Protein AF-A0A966PXJ6-F1 (afdb_monomer_lite)

Sequence (102 aa):
MVQSKVREADMKSKKTEEEKVVEILAKLLDNHWFNPRVFANLIVNEYPLYTQDKLTELLVEIVKYQRQRYNTEVEHGTTSAGLAFSDLIGDVIAGWEGTHGR

Structure (mmCIF, N/CA/C/O backbone):
data_AF-A0A966PXJ6-F1
#
_entry.id   AF-A0A966PXJ6-F1
#
loop_
_atom_site.group_PDB
_atom_site.id
_atom_site.type_symbol
_atom_site.labe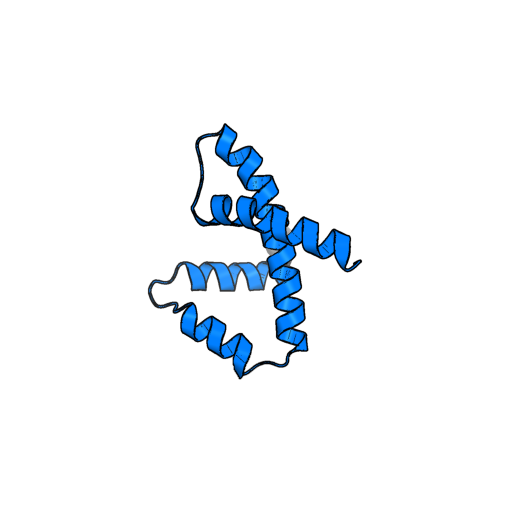l_atom_id
_atom_site.label_alt_id
_atom_site.label_comp_id
_atom_site.label_asym_id
_atom_site.label_entity_id
_atom_site.label_seq_id
_atom_site.pdbx_PDB_ins_code
_atom_site.Cartn_x
_atom_site.Cartn_y
_atom_site.Cartn_z
_atom_site.occupancy
_atom_site.B_iso_or_equiv
_atom_site.auth_seq_id
_atom_site.auth_comp_id
_atom_site.auth_asym_id
_atom_site.auth_atom_id
_atom_site.pdbx_PDB_model_num
ATOM 1 N N . MET A 1 1 ? 17.985 3.671 43.262 1.00 55.25 1 MET A N 1
ATOM 2 C CA . MET A 1 1 ? 18.238 2.532 42.349 1.00 55.25 1 MET A CA 1
ATOM 3 C C . MET A 1 1 ? 16.961 1.911 41.769 1.00 55.25 1 MET A C 1
ATOM 5 O O . MET A 1 1 ? 16.988 1.487 40.626 1.00 55.25 1 MET A O 1
ATOM 9 N N . VAL A 1 2 ? 15.833 1.882 42.497 1.00 56.44 2 VAL A N 1
ATOM 10 C CA . VAL A 1 2 ? 14.533 1.434 41.940 1.00 56.44 2 VAL A CA 1
ATOM 11 C C . VAL A 1 2 ? 13.906 2.505 41.031 1.00 56.44 2 VAL A C 1
ATOM 13 O O . VAL A 1 2 ? 13.525 2.215 39.907 1.00 56.44 2 VAL A O 1
ATOM 16 N N . GLN A 1 3 ? 13.922 3.772 41.459 1.00 53.53 3 GLN A N 1
ATOM 17 C CA . GLN A 1 3 ? 13.407 4.923 40.694 1.00 53.53 3 GLN A CA 1
ATOM 18 C C . GLN A 1 3 ? 14.144 5.182 39.363 1.00 53.53 3 GLN A C 1
ATOM 20 O O . GLN A 1 3 ? 13.569 5.761 38.449 1.00 53.53 3 GLN A O 1
ATOM 25 N N . SER A 1 4 ? 15.402 4.743 39.230 1.00 56.53 4 SER A N 1
ATOM 26 C CA . SER A 1 4 ? 16.169 4.873 37.983 1.00 56.53 4 SER A CA 1
ATOM 27 C C . SER A 1 4 ? 15.791 3.808 36.949 1.00 56.53 4 SER A C 1
ATOM 29 O O . SER A 1 4 ? 15.733 4.126 35.771 1.00 56.53 4 SER A O 1
ATOM 31 N N . LYS A 1 5 ? 15.445 2.584 37.379 1.00 53.59 5 LYS A N 1
ATOM 32 C CA . LYS A 1 5 ? 14.962 1.519 36.479 1.00 53.59 5 LYS A CA 1
ATOM 33 C C . LYS A 1 5 ? 13.536 1.764 35.974 1.00 53.59 5 LYS A C 1
ATOM 35 O O . LYS A 1 5 ? 13.221 1.397 34.850 1.00 53.59 5 LYS A O 1
ATOM 40 N N . VAL A 1 6 ? 12.687 2.408 36.783 1.00 54.56 6 VAL A N 1
ATOM 41 C CA . VAL A 1 6 ? 11.332 2.816 36.362 1.00 54.56 6 VAL A CA 1
ATOM 42 C C . VAL A 1 6 ? 11.411 3.880 35.256 1.00 54.56 6 VAL A C 1
ATOM 44 O O . VAL A 1 6 ? 10.720 3.766 34.252 1.00 54.56 6 VAL A O 1
ATOM 47 N N . ARG A 1 7 ? 12.349 4.835 35.361 1.00 53.19 7 ARG A N 1
ATOM 48 C CA . ARG A 1 7 ? 12.585 5.860 34.325 1.00 53.19 7 ARG A CA 1
ATOM 49 C C . ARG A 1 7 ? 13.156 5.313 33.011 1.00 53.19 7 ARG A C 1
ATOM 51 O O . ARG A 1 7 ? 12.889 5.896 31.970 1.00 53.19 7 ARG A O 1
ATOM 58 N N . GLU A 1 8 ? 13.907 4.211 33.034 1.00 49.53 8 GLU A N 1
ATOM 59 C CA . GLU A 1 8 ? 14.366 3.537 31.806 1.00 49.53 8 GLU A CA 1
ATOM 60 C C . GLU A 1 8 ? 13.240 2.755 31.111 1.00 49.53 8 GLU A C 1
ATOM 62 O O . GLU A 1 8 ? 13.190 2.721 29.883 1.00 49.53 8 GLU A O 1
ATOM 67 N N . ALA A 1 9 ? 12.307 2.171 31.872 1.00 51.84 9 ALA A N 1
ATOM 68 C CA . ALA A 1 9 ? 11.146 1.468 31.318 1.00 51.84 9 ALA A CA 1
ATOM 69 C C . ALA A 1 9 ? 10.108 2.431 30.705 1.00 51.84 9 ALA A C 1
ATOM 71 O O . ALA A 1 9 ? 9.507 2.107 29.679 1.00 51.84 9 ALA A O 1
ATOM 72 N N . ASP A 1 10 ? 9.967 3.630 31.278 1.00 49.06 10 ASP A N 1
ATOM 73 C CA . ASP A 1 10 ? 9.098 4.706 30.776 1.00 49.06 10 ASP A CA 1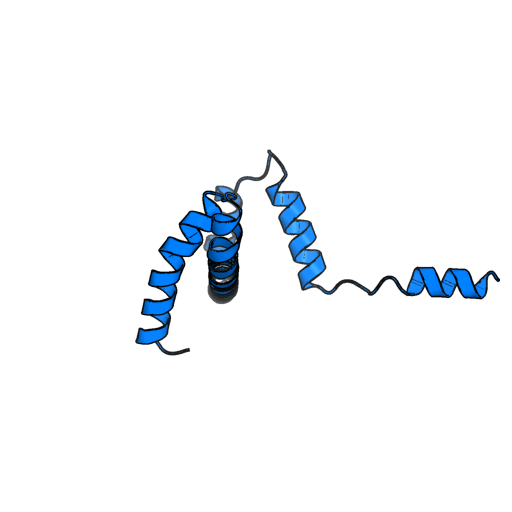
ATOM 74 C 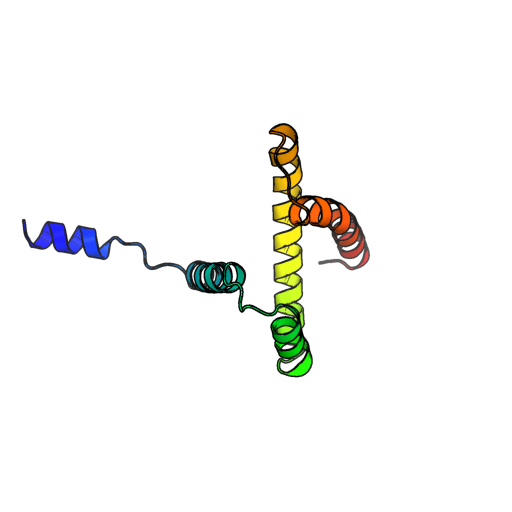C . ASP A 1 10 ? 9.706 5.491 29.595 1.00 49.06 10 ASP A C 1
ATOM 76 O O . ASP A 1 10 ? 9.028 6.309 28.975 1.00 49.06 10 ASP A O 1
ATOM 80 N N . MET A 1 11 ? 10.968 5.221 29.234 1.00 51.91 11 MET A N 1
ATOM 81 C CA . MET A 1 11 ? 11.646 5.810 28.070 1.00 51.91 11 MET A CA 1
ATOM 82 C C . MET A 1 11 ? 11.596 4.895 26.838 1.00 51.91 11 MET A C 1
ATOM 84 O O . MET A 1 11 ? 12.367 5.043 25.891 1.00 51.91 11 MET A O 1
ATOM 88 N N . LYS A 1 12 ? 10.659 3.943 26.805 1.00 59.16 12 LYS A N 1
ATOM 89 C CA . LYS A 1 12 ? 10.234 3.340 25.544 1.00 59.16 12 LYS A CA 1
ATOM 90 C C . LYS A 1 12 ? 9.333 4.370 24.868 1.00 59.16 12 LYS A C 1
ATOM 92 O O . LYS A 1 12 ? 8.161 4.467 25.221 1.00 59.16 12 LYS A O 1
ATOM 97 N N . SER A 1 13 ? 9.905 5.184 23.973 1.00 67.12 13 SER A N 1
ATOM 98 C CA . SER A 1 13 ? 9.157 6.172 23.180 1.00 67.12 13 SER A CA 1
ATOM 99 C C . SER A 1 13 ? 7.822 5.564 22.751 1.00 67.12 13 SER A C 1
ATOM 101 O O . SER A 1 13 ? 7.790 4.483 22.153 1.00 67.12 13 SER A O 1
ATOM 103 N N . LYS A 1 14 ? 6.712 6.190 23.156 1.00 85.25 14 LYS A N 1
ATOM 104 C CA . LYS A 1 14 ? 5.378 5.712 22.801 1.00 85.25 14 LYS A CA 1
ATOM 105 C C . LYS A 1 14 ? 5.298 5.761 21.278 1.00 85.25 14 LYS A C 1
ATOM 107 O O . LYS A 1 14 ? 5.343 6.851 20.720 1.00 85.25 14 LYS A O 1
ATOM 112 N N . LYS A 1 15 ? 5.207 4.588 20.640 1.00 89.50 15 LYS A N 1
ATOM 113 C CA . LYS A 1 15 ? 5.120 4.480 19.179 1.00 89.50 15 LYS A CA 1
ATOM 114 C C . LYS A 1 15 ? 4.042 5.408 18.638 1.00 89.50 15 LYS A C 1
ATOM 116 O O . LYS A 1 15 ? 2.985 5.543 19.278 1.00 89.50 15 LYS A O 1
ATOM 121 N N . THR A 1 16 ? 4.297 6.004 17.481 1.00 95.06 16 THR A N 1
ATOM 122 C CA . THR A 1 16 ? 3.281 6.797 16.788 1.00 95.06 16 THR A CA 1
ATOM 123 C C . THR A 1 16 ? 2.134 5.895 16.330 1.00 95.06 16 THR A C 1
ATOM 125 O O . THR A 1 16 ? 2.236 4.663 16.351 1.00 95.06 16 THR A O 1
ATOM 128 N N . GLU A 1 17 ? 0.995 6.483 15.970 1.00 94.56 17 GLU A N 1
ATOM 129 C CA . GLU A 1 17 ? -0.125 5.684 15.463 1.00 94.56 17 GLU A CA 1
ATOM 130 C C . GLU A 1 17 ? 0.226 5.041 14.113 1.00 94.56 17 GLU A C 1
ATOM 132 O O . GLU A 1 17 ? -0.123 3.886 13.878 1.00 94.56 17 GLU A O 1
ATOM 137 N N . GLU A 1 18 ? 1.011 5.725 13.279 1.00 94.62 18 GLU A N 1
ATOM 138 C CA . GLU A 1 18 ? 1.536 5.199 12.017 1.00 94.62 18 GLU A CA 1
ATOM 139 C C . GLU A 1 18 ? 2.415 3.966 12.250 1.00 94.62 18 GLU A C 1
ATOM 141 O O . GLU A 1 18 ? 2.191 2.930 11.624 1.00 94.62 18 GLU A O 1
ATOM 146 N N . GLU A 1 19 ? 3.361 4.033 13.193 1.00 95.69 19 GLU A N 1
ATOM 147 C CA . GLU A 1 19 ? 4.227 2.896 13.534 1.00 95.69 19 GLU A CA 1
ATOM 148 C C . GLU A 1 19 ? 3.407 1.681 13.990 1.00 95.69 19 GLU A C 1
ATOM 150 O O . GLU A 1 19 ? 3.659 0.554 13.558 1.00 95.69 19 GLU A O 1
ATOM 155 N N . LYS A 1 20 ? 2.378 1.894 14.819 1.00 95.00 20 LYS A N 1
ATOM 156 C CA . LYS A 1 20 ? 1.497 0.807 15.277 1.00 95.00 20 LYS A CA 1
ATOM 157 C C . LYS A 1 20 ? 0.700 0.191 14.130 1.00 95.00 20 LYS A C 1
ATOM 159 O O . LYS A 1 20 ? 0.571 -1.031 14.071 1.00 95.00 20 LYS A O 1
ATOM 164 N N . VAL A 1 21 ? 0.150 1.014 13.237 1.00 94.69 21 VAL A N 1
ATOM 165 C CA . VAL A 1 21 ? -0.636 0.535 12.091 1.00 94.69 21 VAL A CA 1
ATOM 166 C C . VAL A 1 21 ? 0.249 -0.249 11.122 1.00 94.69 21 VAL A C 1
ATOM 168 O O . VAL A 1 21 ? -0.153 -1.326 10.679 1.00 94.69 21 VAL A O 1
ATOM 171 N N . VAL A 1 22 ? 1.466 0.229 10.847 1.00 95.81 22 VAL A N 1
ATOM 172 C CA . VAL A 1 22 ? 2.438 -0.483 10.001 1.00 95.81 22 VAL A CA 1
ATOM 173 C C . VAL A 1 22 ? 2.798 -1.842 10.600 1.00 95.81 22 VAL A C 1
ATOM 175 O O . VAL A 1 22 ? 2.829 -2.834 9.876 1.00 95.81 22 VAL A O 1
ATOM 178 N N . GLU A 1 23 ? 3.000 -1.932 11.915 1.00 95.44 23 GLU A N 1
ATOM 179 C CA . GLU A 1 23 ? 3.290 -3.209 12.584 1.00 95.44 23 GLU A CA 1
ATOM 180 C C . GLU A 1 23 ? 2.137 -4.211 12.494 1.00 95.44 23 GLU A C 1
ATOM 182 O O . GLU A 1 23 ? 2.361 -5.404 12.267 1.00 95.44 23 GLU A O 1
ATOM 187 N N . ILE A 1 24 ? 0.899 -3.736 12.647 1.00 95.69 24 ILE A N 1
ATOM 188 C CA . ILE A 1 24 ? -0.293 -4.571 12.467 1.00 95.69 24 ILE A CA 1
ATOM 189 C C . ILE A 1 24 ? -0.360 -5.073 11.024 1.00 95.69 24 ILE A C 1
ATOM 191 O O . ILE A 1 24 ? -0.579 -6.265 10.803 1.00 95.69 24 ILE A O 1
ATOM 195 N N . LEU A 1 25 ? -0.148 -4.184 10.053 1.00 95.00 25 LEU A N 1
ATOM 196 C CA . LEU A 1 25 ? -0.212 -4.535 8.641 1.00 95.00 25 LEU A CA 1
ATOM 197 C C . LEU A 1 25 ? 0.884 -5.536 8.258 1.00 95.00 25 LEU A C 1
ATOM 199 O O . LEU A 1 25 ? 0.571 -6.536 7.621 1.00 95.00 25 LEU A O 1
ATOM 203 N N . ALA A 1 26 ? 2.128 -5.333 8.699 1.00 95.88 26 ALA A N 1
ATOM 204 C CA . ALA A 1 26 ? 3.231 -6.264 8.453 1.00 95.88 26 ALA A CA 1
ATOM 205 C C . ALA A 1 26 ? 2.906 -7.669 8.983 1.00 95.88 26 ALA A C 1
ATOM 207 O O . ALA A 1 26 ? 2.982 -8.650 8.247 1.00 95.88 26 ALA A O 1
ATOM 208 N N . LYS A 1 27 ? 2.412 -7.758 10.226 1.00 96.12 27 LYS A N 1
ATOM 209 C CA . LYS A 1 27 ? 1.983 -9.032 10.819 1.00 96.12 27 LYS A CA 1
ATOM 210 C C . LYS A 1 27 ? 0.856 -9.705 10.026 1.00 96.12 27 LYS A C 1
ATOM 212 O O . LYS A 1 27 ? 0.810 -10.932 9.957 1.00 96.12 27 LYS A O 1
ATOM 217 N N . LEU A 1 28 ? -0.086 -8.928 9.489 1.00 95.75 28 LEU A N 1
ATOM 218 C CA . LEU A 1 28 ? -1.169 -9.466 8.665 1.00 95.75 28 LEU A CA 1
ATOM 219 C C . LEU A 1 28 ? -0.649 -9.957 7.311 1.00 95.75 28 LEU A C 1
ATOM 221 O O . LEU A 1 28 ? -1.039 -11.038 6.894 1.00 95.75 28 LEU A O 1
ATOM 225 N N . LEU A 1 29 ? 0.238 -9.210 6.654 1.00 93.19 29 LEU A N 1
ATOM 226 C CA . LEU A 1 29 ? 0.781 -9.568 5.340 1.00 93.19 29 LEU A CA 1
ATOM 227 C C . LEU A 1 29 ? 1.706 -10.793 5.385 1.00 93.19 29 LEU A C 1
ATOM 229 O O . LEU A 1 29 ? 1.724 -11.566 4.431 1.00 93.19 29 LEU A O 1
ATOM 233 N N . ASP A 1 30 ? 2.399 -11.016 6.502 1.00 94.62 30 ASP A N 1
ATOM 234 C CA . ASP A 1 30 ? 3.212 -12.221 6.722 1.00 94.62 30 ASP A CA 1
ATOM 235 C C . ASP A 1 30 ? 2.364 -13.476 7.016 1.00 94.62 30 ASP A C 1
ATOM 237 O O . ASP A 1 30 ? 2.864 -14.603 7.002 1.00 94.62 30 ASP A O 1
ATOM 241 N N . ASN A 1 31 ? 1.067 -13.316 7.295 1.00 94.25 31 ASN A N 1
ATOM 242 C CA . ASN A 1 31 ? 0.180 -14.426 7.617 1.00 94.25 31 ASN A CA 1
ATOM 243 C C . ASN A 1 31 ? -0.320 -15.134 6.347 1.00 94.25 31 ASN A C 1
ATOM 245 O O . ASN A 1 31 ? -1.029 -14.546 5.534 1.00 94.25 31 ASN A O 1
ATOM 249 N N . HIS A 1 32 ? -0.070 -16.442 6.237 1.00 92.88 32 HIS A N 1
ATOM 250 C CA . HIS A 1 32 ? -0.552 -17.282 5.130 1.00 92.88 32 HIS A CA 1
ATOM 251 C C . HIS A 1 32 ? -2.075 -17.277 4.918 1.00 92.88 32 HIS A C 1
ATOM 253 O O . HIS A 1 32 ? -2.538 -17.618 3.832 1.00 92.88 32 HIS A O 1
ATOM 259 N N . TRP A 1 33 ? -2.859 -16.899 5.928 1.00 94.19 33 TRP A N 1
ATOM 260 C CA . TRP A 1 33 ? -4.319 -16.801 5.830 1.00 94.19 33 TRP A CA 1
ATOM 261 C C . TRP A 1 33 ? -4.815 -15.443 5.329 1.00 94.19 33 TRP A C 1
ATOM 263 O O . TRP A 1 33 ? -6.013 -15.285 5.078 1.00 94.19 33 TRP A O 1
ATOM 273 N N . PHE A 1 34 ? -3.936 -14.448 5.201 1.00 95.12 34 PHE A N 1
ATOM 274 C CA . PHE A 1 34 ? -4.329 -13.141 4.704 1.00 95.12 34 PHE A CA 1
ATOM 275 C C . PHE A 1 34 ? -4.706 -13.219 3.224 1.00 95.12 34 PHE A C 1
ATOM 277 O O . PHE A 1 34 ? -3.924 -13.646 2.376 1.00 95.12 34 PHE A O 1
ATOM 284 N N . ASN A 1 35 ? -5.927 -12.785 2.909 1.00 95.69 35 ASN A N 1
ATOM 285 C CA . ASN A 1 35 ? -6.437 -12.768 1.548 1.00 95.69 35 ASN A CA 1
ATOM 286 C C . ASN A 1 35 ? -6.487 -11.323 1.021 1.00 95.69 35 ASN A C 1
ATOM 288 O O . ASN A 1 35 ? -7.415 -10.583 1.369 1.00 95.69 35 ASN A O 1
ATOM 292 N N . PRO A 1 36 ? -5.552 -10.920 0.139 1.00 94.12 36 PRO A N 1
ATOM 293 C CA . PRO A 1 36 ? -5.500 -9.552 -0.369 1.00 94.12 36 PRO A CA 1
ATOM 294 C C . PRO A 1 36 ? -6.746 -9.166 -1.178 1.00 94.12 36 PRO A C 1
ATOM 296 O O . PRO A 1 36 ? -7.120 -7.997 -1.196 1.00 94.12 36 PRO A O 1
ATOM 299 N N . ARG A 1 37 ? -7.440 -10.130 -1.806 1.00 96.69 37 ARG A N 1
ATOM 300 C CA . ARG A 1 37 ? -8.669 -9.852 -2.570 1.00 96.69 37 ARG A CA 1
ATOM 301 C C . ARG A 1 37 ? -9.827 -9.470 -1.656 1.00 96.69 37 ARG A C 1
ATOM 303 O O . ARG A 1 37 ? -10.568 -8.547 -1.972 1.00 96.69 37 ARG A O 1
ATOM 310 N N . VAL A 1 38 ? -9.967 -10.161 -0.524 1.00 96.81 38 VAL A N 1
ATOM 311 C CA . VAL A 1 38 ? -10.994 -9.834 0.479 1.00 96.81 38 VAL A CA 1
ATOM 312 C C . VAL A 1 38 ? -10.699 -8.472 1.095 1.00 96.81 38 VAL A C 1
ATOM 314 O O . VAL A 1 38 ? -11.600 -7.647 1.194 1.00 96.81 38 VAL A O 1
ATOM 317 N N . PHE A 1 39 ? -9.437 -8.209 1.442 1.00 95.31 39 PHE A N 1
ATOM 318 C CA . PHE A 1 39 ? -9.026 -6.916 1.987 1.00 95.31 39 PHE A CA 1
ATOM 319 C C . PHE A 1 39 ? -9.336 -5.758 1.023 1.00 95.31 39 PHE A C 1
ATOM 321 O O . PHE A 1 39 ? -9.964 -4.779 1.421 1.00 95.31 39 PHE A O 1
ATOM 328 N N . ALA A 1 40 ? -8.986 -5.902 -0.259 1.00 96.19 40 ALA A N 1
ATOM 329 C CA . ALA A 1 40 ? -9.310 -4.911 -1.285 1.00 96.19 40 ALA A CA 1
ATOM 330 C C . ALA A 1 40 ? -10.828 -4.730 -1.472 1.00 96.19 40 ALA A C 1
ATOM 332 O O . ALA A 1 40 ? -11.300 -3.600 -1.552 1.00 96.19 40 ALA A O 1
ATOM 333 N N . ASN A 1 41 ? -11.604 -5.822 -1.487 1.00 97.75 41 ASN A N 1
ATOM 334 C CA . ASN A 1 41 ? -13.064 -5.755 -1.587 1.00 97.75 41 ASN A CA 1
ATOM 335 C C . ASN A 1 41 ? -13.683 -4.957 -0.434 1.00 97.75 41 ASN A C 1
ATOM 337 O O . ASN A 1 41 ? -14.568 -4.144 -0.673 1.00 97.75 41 ASN A O 1
ATOM 341 N N . LEU A 1 42 ? -13.209 -5.176 0.798 1.00 97.44 42 LEU A N 1
ATOM 342 C CA . LEU A 1 42 ? -13.684 -4.431 1.963 1.00 97.44 42 LEU A CA 1
ATOM 343 C C . LEU A 1 42 ? -13.407 -2.934 1.807 1.00 97.44 42 LEU A C 1
ATOM 345 O O . LEU A 1 42 ? -14.310 -2.132 2.004 1.00 97.44 42 LEU A O 1
ATOM 349 N N . ILE A 1 43 ? -12.197 -2.548 1.395 1.00 96.50 43 ILE A N 1
ATOM 350 C CA . ILE A 1 43 ? -11.857 -1.133 1.173 1.00 96.50 43 ILE A CA 1
ATOM 351 C C . ILE A 1 43 ? -12.784 -0.492 0.136 1.00 96.50 43 ILE A C 1
ATOM 353 O O . ILE A 1 43 ? -13.314 0.590 0.375 1.00 96.50 43 ILE A O 1
ATOM 357 N N . VAL A 1 44 ? -12.967 -1.146 -1.012 1.00 97.44 44 VAL A N 1
ATOM 358 C CA . VAL A 1 44 ? -13.682 -0.557 -2.152 1.00 97.44 44 VAL A CA 1
ATOM 359 C C . VAL A 1 44 ? -15.192 -0.506 -1.922 1.00 97.44 44 VAL A C 1
ATOM 361 O O . VAL A 1 44 ? -15.830 0.473 -2.307 1.00 97.44 44 VAL A O 1
ATOM 364 N N . ASN A 1 45 ? -15.766 -1.540 -1.302 1.00 97.94 45 ASN A N 1
ATOM 365 C CA . ASN A 1 45 ? -17.220 -1.691 -1.213 1.00 97.94 45 ASN A CA 1
ATOM 366 C C . ASN A 1 45 ? -17.806 -1.313 0.154 1.00 97.94 45 ASN A C 1
ATOM 368 O O . ASN A 1 45 ? -18.990 -0.997 0.217 1.00 97.94 45 ASN A O 1
ATOM 372 N N . GLU A 1 46 ? -17.008 -1.301 1.227 1.00 97.88 46 GLU A N 1
ATOM 373 C CA . GLU A 1 46 ? -17.504 -1.039 2.590 1.00 97.88 46 GLU A CA 1
ATOM 374 C C . GLU A 1 46 ? -17.054 0.316 3.163 1.00 97.88 46 GLU A C 1
ATOM 376 O O . GLU A 1 46 ? -17.584 0.750 4.187 1.00 97.88 46 GLU A O 1
ATOM 381 N N . TYR A 1 47 ? -16.098 1.010 2.528 1.00 96.69 47 TYR A N 1
ATOM 382 C CA . TYR A 1 47 ? -15.604 2.312 2.995 1.00 96.69 47 TYR A CA 1
ATOM 383 C C . TYR A 1 47 ? -15.877 3.452 1.996 1.00 96.69 47 TYR A C 1
ATOM 385 O O . TYR A 1 47 ? -15.863 3.230 0.784 1.00 96.69 47 TYR A O 1
ATOM 393 N N . PRO A 1 48 ? -16.095 4.697 2.473 1.00 97.81 48 PRO A N 1
ATOM 394 C CA . PRO A 1 48 ? -16.379 5.845 1.608 1.00 97.81 48 PRO A CA 1
ATOM 395 C C . PRO A 1 48 ? -15.236 6.187 0.645 1.00 97.81 48 PRO A C 1
ATOM 397 O O . PRO A 1 48 ? -14.067 5.983 0.973 1.00 97.81 48 PRO A O 1
ATOM 400 N N . LEU A 1 49 ? -15.568 6.836 -0.479 1.00 97.56 49 LEU A N 1
ATOM 401 C CA . LEU A 1 49 ? -14.595 7.291 -1.488 1.00 97.56 49 LEU A CA 1
ATOM 402 C C . LEU A 1 49 ? -13.447 8.109 -0.885 1.00 97.56 49 LEU A C 1
ATOM 404 O O . LEU A 1 49 ? -12.296 7.852 -1.198 1.00 97.56 49 LEU A O 1
ATOM 408 N N . TYR A 1 50 ? -13.731 8.998 0.073 1.00 97.00 50 TYR A N 1
ATOM 409 C CA . TYR A 1 50 ? -12.690 9.769 0.760 1.00 97.00 50 TYR A CA 1
ATOM 410 C C . TYR A 1 50 ? -11.612 8.882 1.412 1.00 97.00 50 TYR A C 1
ATOM 412 O O . TYR A 1 50 ? -10.423 9.185 1.346 1.00 97.00 50 TYR A O 1
ATOM 420 N N . THR A 1 51 ? -12.003 7.763 2.032 1.00 95.94 51 THR A N 1
ATOM 421 C CA . THR A 1 51 ? -11.048 6.808 2.613 1.00 95.94 51 THR A CA 1
ATOM 422 C C . THR A 1 51 ? -10.223 6.122 1.525 1.00 95.94 51 THR A C 1
ATOM 424 O O . THR A 1 51 ? -9.022 5.925 1.704 1.00 95.94 51 THR A O 1
ATOM 427 N N . GLN A 1 52 ? -10.850 5.790 0.397 1.00 96.69 52 GLN A N 1
ATOM 428 C CA . GLN A 1 52 ? -10.181 5.183 -0.753 1.00 96.69 52 GLN A CA 1
ATOM 429 C C . GLN A 1 52 ? -9.170 6.153 -1.389 1.00 96.69 52 GLN A C 1
ATOM 431 O O . GLN A 1 52 ? -8.047 5.748 -1.695 1.00 96.69 52 GLN A O 1
ATOM 436 N N . ASP A 1 53 ? -9.511 7.440 -1.491 1.00 96.38 53 ASP A N 1
ATOM 437 C CA . ASP A 1 53 ? -8.624 8.492 -2.000 1.00 96.38 53 ASP A CA 1
ATOM 438 C C . ASP A 1 53 ? -7.403 8.679 -1.089 1.00 96.38 53 ASP A C 1
ATOM 440 O O . ASP A 1 53 ? -6.266 8.648 -1.559 1.00 96.38 53 ASP A O 1
ATOM 444 N N . LYS A 1 54 ? -7.606 8.776 0.235 1.00 96.31 54 LYS A N 1
ATOM 445 C CA . LYS A 1 54 ? -6.493 8.882 1.199 1.00 96.31 54 LYS A CA 1
ATOM 446 C C . LYS A 1 54 ? -5.597 7.642 1.201 1.00 96.31 54 LYS A C 1
ATOM 448 O O . LYS A 1 54 ? -4.386 7.771 1.375 1.00 96.31 54 LYS A O 1
ATOM 453 N N . LEU A 1 55 ? -6.162 6.449 1.000 1.00 95.62 55 LEU A N 1
ATOM 454 C CA . LEU A 1 55 ? -5.364 5.233 0.848 1.00 95.62 55 LEU A CA 1
ATOM 455 C C . LEU A 1 55 ? -4.557 5.254 -0.453 1.00 95.62 55 LEU A C 1
ATOM 457 O O . LEU A 1 55 ? -3.396 4.856 -0.457 1.00 95.62 55 LEU A O 1
ATOM 461 N N . THR A 1 56 ? -5.151 5.740 -1.541 1.00 95.00 56 THR A N 1
ATOM 462 C CA . THR A 1 56 ? -4.470 5.881 -2.832 1.00 95.00 56 THR A CA 1
ATOM 463 C C . THR A 1 56 ? -3.309 6.869 -2.740 1.00 95.00 56 THR A C 1
ATOM 465 O O . THR A 1 56 ? -2.219 6.565 -3.216 1.00 95.00 56 THR A O 1
ATOM 468 N N . GLU A 1 57 ? -3.486 7.997 -2.051 1.00 95.31 57 GLU A N 1
ATOM 469 C CA . GLU A 1 57 ? -2.408 8.954 -1.759 1.00 95.31 57 GLU A CA 1
ATOM 470 C C . GLU A 1 57 ? -1.257 8.297 -0.978 1.00 95.31 57 GLU A C 1
ATOM 472 O O . GLU A 1 57 ? -0.091 8.433 -1.349 1.00 95.31 57 GLU A O 1
ATOM 477 N N . LEU A 1 58 ? -1.572 7.504 0.052 1.00 95.75 58 LEU A N 1
ATOM 478 C CA . LEU A 1 58 ? -0.563 6.737 0.786 1.00 95.75 58 LEU A CA 1
ATOM 479 C C . LEU A 1 58 ? 0.160 5.721 -0.115 1.00 95.75 58 LEU A C 1
ATOM 481 O O . LEU A 1 58 ? 1.381 5.587 -0.032 1.00 95.7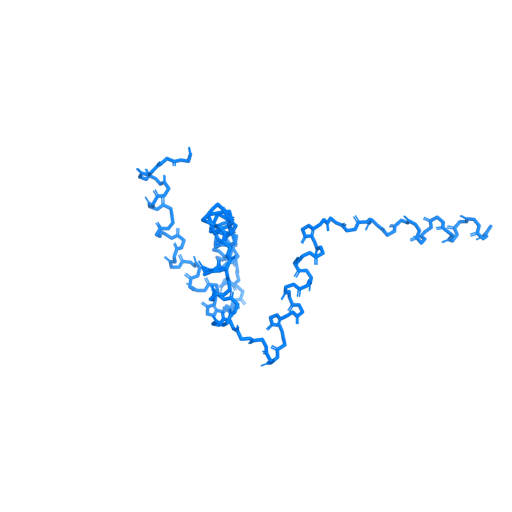5 58 LEU A O 1
ATOM 485 N N . LEU A 1 59 ? -0.566 5.007 -0.981 1.00 95.31 59 LEU A N 1
ATOM 486 C CA . LEU A 1 59 ? 0.025 4.061 -1.933 1.00 95.31 59 LEU A CA 1
ATOM 487 C C . LEU A 1 59 ? 0.972 4.763 -2.913 1.00 95.31 59 LEU A C 1
ATOM 489 O O . LEU A 1 59 ? 2.049 4.237 -3.189 1.00 95.31 59 LEU A O 1
ATOM 493 N N . VAL A 1 60 ? 0.613 5.955 -3.392 1.00 96.12 60 VAL A N 1
ATOM 494 C CA . VAL A 1 60 ? 1.481 6.784 -4.241 1.00 96.12 60 VAL A CA 1
ATOM 495 C C . VAL A 1 60 ? 2.792 7.114 -3.523 1.00 96.12 60 VAL A C 1
ATOM 497 O O . VAL A 1 60 ? 3.865 6.926 -4.101 1.00 96.12 60 VAL A O 1
ATOM 500 N N . GLU A 1 61 ? 2.737 7.532 -2.258 1.00 96.50 61 GLU A N 1
ATOM 501 C CA . GLU A 1 61 ? 3.948 7.787 -1.467 1.00 96.50 61 GLU A CA 1
ATOM 502 C C . GLU A 1 61 ? 4.783 6.513 -1.261 1.00 96.50 61 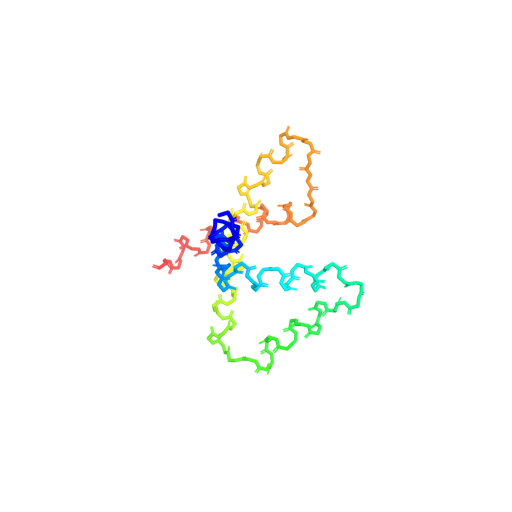GLU A C 1
ATOM 504 O O . GLU A 1 61 ? 6.001 6.535 -1.457 1.00 96.50 61 GLU A O 1
ATOM 509 N N . ILE A 1 62 ? 4.152 5.368 -0.971 1.00 96.38 62 ILE A N 1
ATOM 510 C CA . ILE A 1 62 ? 4.848 4.072 -0.869 1.00 96.38 62 ILE A CA 1
ATOM 511 C C . ILE A 1 62 ? 5.603 3.750 -2.162 1.00 96.38 62 ILE A C 1
ATOM 513 O O . ILE A 1 62 ? 6.765 3.343 -2.099 1.00 96.38 62 ILE A O 1
ATOM 517 N N . VAL A 1 63 ? 4.981 3.949 -3.325 1.00 96.31 63 VAL A N 1
ATOM 518 C CA . VAL A 1 63 ? 5.611 3.690 -4.628 1.00 96.31 63 VAL A CA 1
ATOM 519 C C . VAL A 1 63 ? 6.807 4.610 -4.857 1.00 96.31 63 VAL A C 1
ATOM 521 O O . VAL A 1 63 ? 7.864 4.132 -5.269 1.00 96.31 63 VAL A O 1
ATOM 524 N N . LYS A 1 64 ? 6.695 5.903 -4.527 1.00 94.31 64 LYS A N 1
ATOM 525 C CA . LYS A 1 64 ? 7.820 6.852 -4.619 1.00 94.31 64 LYS A CA 1
ATOM 526 C C . LYS A 1 64 ? 9.008 6.403 -3.763 1.00 94.31 64 LYS A C 1
ATOM 528 O O . LYS A 1 64 ? 10.136 6.370 -4.258 1.00 94.31 64 LYS A O 1
ATOM 533 N N . TYR A 1 65 ? 8.767 5.996 -2.515 1.00 95.88 65 TYR A N 1
ATOM 534 C CA . TYR A 1 65 ? 9.825 5.482 -1.638 1.00 95.88 65 TYR A CA 1
ATOM 535 C C . TYR A 1 65 ? 10.393 4.140 -2.121 1.00 95.88 65 TYR A C 1
ATOM 537 O O . TYR A 1 65 ? 11.608 3.938 -2.093 1.00 95.88 65 TYR A O 1
ATOM 545 N N . GLN A 1 66 ? 9.550 3.223 -2.600 1.00 95.69 66 GLN A N 1
ATOM 546 C CA . GLN A 1 66 ? 10.005 1.945 -3.153 1.00 95.69 66 GLN A CA 1
ATOM 547 C C . GLN A 1 66 ? 10.836 2.124 -4.420 1.00 95.69 66 GLN A C 1
ATOM 549 O O . GLN A 1 66 ? 11.807 1.398 -4.593 1.00 95.69 66 GLN A O 1
ATOM 554 N N . ARG A 1 67 ? 10.516 3.105 -5.267 1.00 93.69 67 ARG A N 1
ATOM 555 C CA . ARG A 1 67 ? 11.321 3.444 -6.442 1.00 93.69 67 ARG A CA 1
ATOM 556 C C . ARG A 1 67 ? 12.701 3.976 -6.062 1.00 93.69 67 ARG A C 1
ATOM 558 O O . ARG A 1 67 ? 13.704 3.517 -6.597 1.00 93.69 67 ARG A O 1
ATOM 565 N N . GLN A 1 68 ? 12.768 4.896 -5.096 1.00 92.19 68 GLN A N 1
ATOM 566 C CA . GLN A 1 68 ? 14.054 5.359 -4.556 1.00 92.19 68 GLN A CA 1
ATOM 567 C C . GLN A 1 68 ? 14.876 4.181 -4.027 1.00 92.19 68 GLN A C 1
ATOM 569 O O . GLN A 1 68 ? 16.069 4.080 -4.300 1.00 92.19 68 GLN A O 1
ATOM 574 N N . ARG A 1 69 ? 14.212 3.257 -3.327 1.00 93.50 69 ARG A N 1
ATOM 575 C CA . ARG A 1 69 ? 14.841 2.050 -2.802 1.00 93.50 69 ARG A CA 1
ATOM 576 C C . ARG A 1 69 ? 15.269 1.075 -3.900 1.00 93.50 69 ARG A C 1
ATOM 578 O O . ARG A 1 69 ? 16.345 0.508 -3.782 1.00 93.50 69 ARG A O 1
ATOM 585 N N . TYR A 1 70 ? 14.483 0.895 -4.962 1.00 92.56 70 TYR A N 1
ATOM 586 C CA . TYR A 1 70 ? 14.832 0.037 -6.099 1.00 92.56 70 TYR A CA 1
ATOM 587 C C . TYR A 1 70 ? 16.172 0.452 -6.707 1.00 92.56 70 TYR A C 1
ATOM 589 O O . TYR A 1 70 ? 17.039 -0.402 -6.883 1.00 92.56 70 TYR A O 1
ATOM 597 N N . ASN A 1 71 ? 16.378 1.757 -6.917 1.00 87.19 71 ASN A N 1
ATOM 598 C CA . ASN A 1 71 ? 17.629 2.284 -7.464 1.00 87.19 71 ASN A CA 1
ATOM 599 C C . ASN A 1 71 ? 18.850 1.891 -6.619 1.00 87.19 71 ASN A C 1
ATOM 601 O O . ASN A 1 71 ? 19.890 1.568 -7.176 1.00 87.19 71 ASN A O 1
ATOM 605 N N . THR A 1 72 ? 18.721 1.859 -5.289 1.00 90.38 72 THR A N 1
ATOM 606 C CA . THR A 1 72 ? 19.812 1.448 -4.388 1.00 90.38 72 THR A CA 1
ATOM 607 C C . THR A 1 72 ? 19.954 -0.073 -4.283 1.00 90.38 72 THR A C 1
ATOM 609 O O . THR A 1 72 ? 21.059 -0.602 -4.319 1.00 90.38 72 THR A O 1
ATOM 612 N N . GLU A 1 73 ? 18.854 -0.816 -4.154 1.00 91.12 73 GLU A N 1
ATOM 613 C CA . GLU A 1 73 ? 18.901 -2.271 -3.933 1.00 91.12 73 GLU A CA 1
ATOM 614 C C . GLU A 1 73 ? 19.419 -3.021 -5.173 1.00 91.12 73 GLU A C 1
ATOM 616 O O . GLU A 1 73 ? 20.167 -3.996 -5.041 1.00 91.12 73 GLU A O 1
ATOM 621 N N . VAL A 1 74 ? 19.098 -2.536 -6.380 1.00 88.19 74 VAL A N 1
ATOM 622 C CA . VAL A 1 74 ? 19.596 -3.114 -7.640 1.00 88.19 74 VAL A CA 1
ATOM 623 C C . VAL A 1 74 ? 21.119 -3.024 -7.737 1.00 88.19 74 VAL A C 1
ATOM 625 O O . VAL A 1 74 ? 21.750 -3.986 -8.176 1.00 88.19 74 VAL A O 1
ATOM 628 N N . GLU A 1 75 ? 21.726 -1.929 -7.272 1.00 88.12 75 GLU A N 1
ATOM 629 C CA . GLU A 1 75 ? 23.190 -1.786 -7.206 1.00 88.12 75 GLU A CA 1
ATOM 630 C C . GLU A 1 75 ? 23.829 -2.829 -6.274 1.00 88.12 75 GLU A C 1
ATOM 632 O O . GLU A 1 75 ? 24.966 -3.255 -6.485 1.00 88.12 75 GLU A O 1
ATOM 637 N N . HIS A 1 76 ? 23.080 -3.301 -5.276 1.00 89.94 76 HIS A N 1
ATOM 638 C CA . HIS A 1 76 ? 23.478 -4.365 -4.355 1.00 89.94 76 HIS A CA 1
ATOM 639 C C . HIS A 1 76 ? 23.055 -5.770 -4.816 1.00 89.94 76 HIS A C 1
ATOM 641 O O . HIS A 1 76 ? 23.173 -6.732 -4.053 1.00 89.94 76 HIS A O 1
ATOM 647 N N . GLY A 1 77 ? 22.548 -5.915 -6.046 1.00 88.88 77 GLY A N 1
ATOM 648 C CA . GLY A 1 77 ? 22.090 -7.194 -6.597 1.00 88.88 77 GLY A CA 1
ATOM 649 C C . GLY A 1 77 ? 20.847 -7.764 -5.905 1.00 88.88 77 GLY A C 1
ATOM 650 O O . GLY A 1 77 ? 20.548 -8.948 -6.063 1.00 88.88 77 GLY A O 1
ATOM 651 N N . THR A 1 78 ? 20.128 -6.943 -5.136 1.00 90.75 78 THR A N 1
ATOM 652 C CA . THR A 1 78 ? 18.921 -7.334 -4.404 1.00 90.75 78 THR A CA 1
ATOM 653 C C . THR A 1 78 ? 17.703 -6.677 -5.041 1.00 90.75 78 THR A C 1
ATOM 655 O O . THR A 1 78 ? 17.694 -5.495 -5.360 1.00 90.75 78 THR A O 1
ATOM 658 N N . THR A 1 79 ? 16.637 -7.440 -5.266 1.00 89.19 79 THR A N 1
ATOM 659 C CA . THR A 1 79 ? 15.389 -6.884 -5.797 1.00 89.19 79 THR A CA 1
ATOM 660 C C . THR A 1 79 ? 14.190 -7.726 -5.380 1.00 89.19 79 THR A C 1
ATOM 662 O O . THR A 1 79 ? 14.331 -8.823 -4.839 1.00 89.19 79 THR A O 1
ATOM 665 N N . SER A 1 80 ? 12.992 -7.212 -5.635 1.00 92.06 80 SER A N 1
ATOM 666 C CA . SER A 1 80 ? 11.743 -7.952 -5.490 1.00 92.06 80 SER A CA 1
ATOM 667 C C . SER A 1 80 ? 10.785 -7.570 -6.611 1.00 92.06 80 SER A C 1
ATOM 669 O O . SER A 1 80 ? 10.892 -6.489 -7.192 1.00 92.06 80 SER A O 1
ATOM 671 N N . ALA A 1 81 ? 9.807 -8.435 -6.892 1.00 91.06 81 ALA A N 1
ATOM 672 C CA . ALA A 1 81 ? 8.754 -8.121 -7.857 1.00 91.06 81 ALA A CA 1
ATOM 673 C C . ALA A 1 81 ? 8.018 -6.816 -7.501 1.00 91.06 81 ALA A C 1
ATOM 675 O O . ALA A 1 81 ? 7.662 -6.056 -8.393 1.00 91.06 81 ALA A O 1
ATOM 676 N N . GLY A 1 82 ? 7.847 -6.531 -6.204 1.00 92.56 82 GLY A N 1
ATOM 677 C CA . GLY A 1 82 ? 7.255 -5.280 -5.731 1.00 92.56 82 GLY A CA 1
ATOM 678 C C . GLY A 1 82 ? 8.123 -4.060 -6.038 1.00 92.56 82 GLY A C 1
ATOM 679 O O . GLY A 1 82 ? 7.607 -3.072 -6.544 1.00 92.56 82 GLY A O 1
ATOM 680 N N . LEU A 1 83 ? 9.439 -4.133 -5.804 1.00 93.69 83 LEU A N 1
ATOM 681 C CA . LEU A 1 83 ? 10.347 -3.024 -6.118 1.00 93.69 83 LEU A CA 1
ATOM 682 C C . LEU A 1 83 ? 10.432 -2.765 -7.631 1.00 93.69 83 LEU A C 1
ATOM 684 O O . LEU A 1 83 ? 10.356 -1.616 -8.051 1.00 93.69 83 LEU A O 1
ATOM 688 N N . ALA A 1 84 ? 10.520 -3.824 -8.443 1.00 92.75 84 ALA A N 1
ATOM 689 C CA . ALA A 1 84 ? 10.531 -3.706 -9.902 1.00 92.75 84 ALA A CA 1
ATOM 690 C C . ALA A 1 84 ? 9.208 -3.143 -10.448 1.00 92.75 84 ALA A C 1
ATOM 692 O O . ALA A 1 84 ? 9.207 -2.308 -11.349 1.00 92.75 84 ALA A O 1
ATOM 693 N N . PHE A 1 85 ? 8.073 -3.568 -9.883 1.00 94.75 85 PHE A N 1
ATOM 694 C CA . PHE A 1 85 ? 6.773 -3.007 -10.236 1.00 94.75 85 PHE A CA 1
ATOM 695 C C . PHE A 1 85 ? 6.688 -1.523 -9.871 1.00 94.75 85 PHE A C 1
ATOM 697 O O . PHE A 1 85 ? 6.258 -0.728 -10.701 1.00 94.75 85 PHE A O 1
ATOM 704 N N . SER A 1 86 ? 7.142 -1.139 -8.677 1.00 95.25 86 SER A N 1
ATOM 705 C CA . SER A 1 86 ? 7.127 0.254 -8.218 1.00 95.25 86 SER A CA 1
ATOM 706 C C . SER A 1 86 ? 8.010 1.187 -9.043 1.00 95.25 86 SER A C 1
ATOM 708 O O . SER A 1 86 ? 7.637 2.345 -9.225 1.00 95.25 86 SER A O 1
ATOM 710 N N . ASP A 1 87 ? 9.128 0.710 -9.594 1.00 94.19 87 ASP A N 1
ATOM 711 C CA . ASP A 1 87 ? 9.903 1.501 -10.557 1.00 94.19 87 ASP A CA 1
ATOM 712 C C . ASP A 1 87 ? 9.107 1.757 -11.848 1.00 94.19 87 ASP A C 1
ATOM 714 O O . ASP A 1 87 ? 8.950 2.910 -12.253 1.00 94.19 87 ASP A O 1
ATOM 718 N N . LEU A 1 88 ? 8.483 0.712 -12.409 1.00 93.00 88 LEU A N 1
ATOM 719 C CA . LEU A 1 88 ? 7.633 0.818 -13.602 1.00 93.00 88 LEU A CA 1
ATOM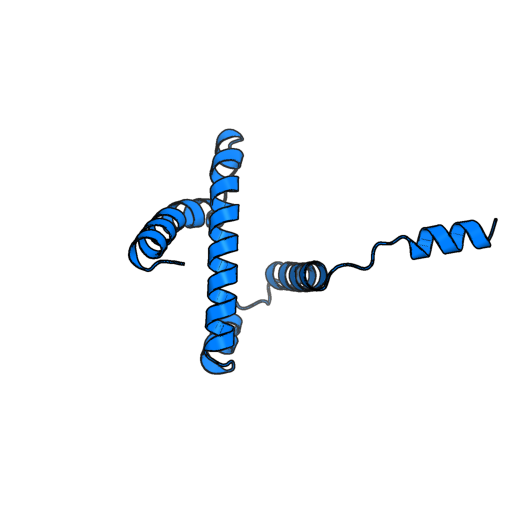 720 C C . LEU A 1 88 ? 6.457 1.788 -13.401 1.00 93.00 88 LEU A C 1
ATOM 722 O O . LEU A 1 88 ? 6.208 2.656 -14.239 1.00 93.00 88 LEU A O 1
ATOM 726 N N . ILE A 1 89 ? 5.699 1.640 -12.311 1.00 95.00 89 ILE A N 1
ATOM 727 C CA . ILE A 1 89 ? 4.514 2.481 -12.085 1.00 95.00 89 ILE A CA 1
ATOM 728 C C . ILE A 1 89 ? 4.867 3.878 -11.568 1.00 95.00 89 ILE A C 1
ATOM 730 O O . ILE A 1 89 ? 4.061 4.799 -11.705 1.00 95.00 89 ILE A O 1
ATOM 734 N N . GLY A 1 90 ? 6.070 4.071 -11.025 1.00 93.44 90 GLY A N 1
ATOM 735 C CA . GLY A 1 90 ? 6.538 5.378 -10.580 1.00 93.44 90 GLY A CA 1
ATOM 736 C C . GLY A 1 90 ? 6.620 6.403 -11.715 1.00 93.44 90 GLY A C 1
ATOM 737 O O . GLY A 1 90 ? 6.342 7.579 -11.484 1.00 93.44 90 GLY A O 1
ATOM 738 N N . ASP A 1 91 ? 6.940 5.978 -12.941 1.00 92.25 91 ASP A N 1
ATOM 739 C CA . ASP A 1 91 ? 6.910 6.857 -14.121 1.00 92.25 91 ASP A CA 1
ATOM 740 C C . ASP A 1 91 ? 5.488 7.278 -14.500 1.00 92.25 91 ASP A C 1
ATOM 742 O O . ASP A 1 91 ? 5.244 8.441 -14.829 1.00 92.25 91 ASP A O 1
ATOM 746 N N . VAL A 1 92 ? 4.530 6.355 -14.390 1.00 93.94 92 VAL A N 1
ATOM 747 C CA . VAL A 1 92 ? 3.110 6.638 -14.641 1.00 93.94 92 VAL A CA 1
ATOM 748 C C . VAL A 1 92 ? 2.586 7.667 -13.638 1.00 93.94 92 VAL A C 1
ATOM 750 O O . VAL A 1 92 ? 1.934 8.634 -14.034 1.00 93.94 92 VAL A O 1
ATOM 753 N N . ILE A 1 93 ? 2.915 7.498 -12.353 1.00 93.94 93 ILE A N 1
ATOM 754 C CA . ILE A 1 93 ? 2.547 8.442 -11.288 1.00 93.94 93 ILE A CA 1
ATOM 755 C C . ILE A 1 93 ? 3.144 9.826 -11.561 1.00 93.94 93 ILE A C 1
ATOM 757 O O . ILE A 1 93 ? 2.423 10.821 -11.499 1.00 93.94 93 ILE A O 1
ATOM 761 N N . ALA A 1 94 ? 4.435 9.904 -11.899 1.00 90.69 94 ALA A N 1
ATOM 762 C CA . ALA A 1 94 ? 5.095 11.178 -12.185 1.00 90.69 94 ALA A CA 1
ATOM 763 C C . ALA A 1 94 ? 4.444 11.917 -13.369 1.00 90.69 94 ALA A C 1
ATOM 765 O O . ALA A 1 94 ? 4.226 13.129 -13.301 1.00 90.69 94 ALA A O 1
ATOM 766 N N . GLY A 1 95 ? 4.079 11.190 -14.432 1.00 92.88 95 GLY A N 1
ATOM 767 C CA . GLY A 1 95 ? 3.355 11.759 -15.571 1.00 92.88 95 GLY A CA 1
ATOM 768 C C . GLY A 1 95 ? 1.949 12.251 -15.209 1.00 92.88 95 GLY A C 1
ATOM 769 O O . GLY A 1 95 ? 1.522 13.316 -15.663 1.00 92.88 95 GLY A O 1
ATOM 770 N N . TRP A 1 96 ? 1.234 11.511 -14.359 1.00 90.19 96 TRP A N 1
ATOM 771 C CA . TRP A 1 96 ? -0.092 11.911 -13.891 1.00 90.19 96 TRP A CA 1
ATOM 772 C C . TRP A 1 96 ? -0.040 13.171 -13.012 1.00 90.19 96 TRP A C 1
ATOM 774 O O . TRP A 1 96 ? -0.755 14.133 -13.294 1.00 90.19 96 TRP A O 1
ATOM 784 N N . GLU A 1 97 ? 0.863 13.232 -12.026 1.00 89.62 97 GLU A N 1
ATOM 785 C CA . GLU A 1 97 ? 1.032 14.425 -11.176 1.00 89.62 97 GLU A CA 1
ATOM 786 C C . GLU A 1 97 ? 1.438 15.659 -11.997 1.00 89.62 97 GLU A C 1
ATOM 788 O O . GLU A 1 97 ? 0.941 16.761 -11.760 1.00 89.62 97 GLU A O 1
ATOM 793 N N . GLY A 1 98 ? 2.302 15.477 -13.002 1.00 88.06 98 GLY A N 1
ATOM 794 C CA . GLY A 1 98 ? 2.728 16.556 -13.895 1.00 88.06 98 GLY A CA 1
ATOM 795 C C . GLY A 1 98 ? 1.610 17.127 -14.775 1.00 88.06 98 GLY A C 1
ATOM 796 O O . GLY A 1 98 ? 1.723 18.261 -15.236 1.00 88.06 98 GLY A O 1
ATOM 797 N N . THR A 1 99 ? 0.532 16.372 -15.002 1.00 87.62 99 THR A N 1
ATOM 798 C CA . THR A 1 99 ? -0.611 16.795 -15.833 1.00 87.62 99 THR A CA 1
ATOM 799 C C . THR A 1 99 ? -1.810 17.277 -15.022 1.00 87.62 99 THR A C 1
ATOM 801 O O . THR A 1 99 ? -2.616 18.037 -15.554 1.00 87.62 99 THR A O 1
ATOM 804 N N . HIS A 1 100 ? -1.925 16.872 -13.755 1.00 80.38 100 HIS A N 1
ATOM 805 C CA . HIS A 1 100 ? -3.102 17.161 -12.931 1.00 80.38 100 HIS A CA 1
ATOM 806 C C . HIS A 1 100 ? -2.857 18.174 -11.810 1.00 80.38 100 HIS A C 1
ATOM 808 O O . HIS A 1 100 ? -3.831 18.645 -11.231 1.00 80.38 100 HIS A O 1
ATOM 814 N N . GLY A 1 101 ? -1.606 18.585 -11.567 1.00 66.81 101 GLY A N 1
ATOM 815 C CA . GLY A 1 101 ? -1.273 19.479 -10.457 1.00 66.81 101 GLY A CA 1
ATOM 816 C C . GLY A 1 101 ? -1.492 18.788 -9.107 1.00 66.81 101 GLY A C 1
ATOM 817 O O . GLY A 1 101 ? -2.420 18.004 -8.933 1.00 66.81 101 GLY A O 1
ATOM 818 N N . ARG A 1 102 ? -0.606 19.037 -8.147 1.00 58.31 102 ARG A N 1
ATOM 819 C CA . ARG A 1 102 ? -0.872 18.666 -6.753 1.00 58.31 102 ARG A CA 1
ATOM 820 C C . ARG A 1 102 ? -1.688 19.751 -6.071 1.00 58.31 102 ARG A C 1
ATOM 822 O O . ARG A 1 102 ? -1.377 20.937 -6.324 1.00 58.31 102 ARG A O 1
#

Foldseek 3Di:
DVVVVVVVVVPPPDDDPVRVVVVVVVVLVPDPPRDVVVVVCCPVPVDDPVSVVVVVVVVLVVLVVLQVVLVVQVVVVDDDPSSVVSVVCNVVSVVVCVVPPD

Secondary structure (DSSP, 8-state):
-HHHHHHHHTTS----HHHHHHHHHHHHHT-TT--HHHHHHHHHHHS-HHHHHHHHHHHHHHHHHHHHHHHHHHHTT---HHHHHHHHHHHHHHHHHHHH--

Radius of gyration: 19.01 Å; chains: 1; bounding box: 41×37×58 Å

pLDDT: mean 88.24, std 13.93, range [49.06, 97.94]